Protein AF-A0A1Q5DTR6-F1 (afdb_monomer_lite)

Secondary structure (DSSP, 8-state):
-----HHHHHHHHHHHHHHHHHHHHHHHHHHHHHHHHHTTSSSSSSPPPPPHHHHHHHHHHHHHHHHHHHHHHHHHHH---TTTS-GGGTTSPPHHHHHHH-TT--

Structure (mmCIF, N/CA/C/O backbone):
data_AF-A0A1Q5DTR6-F1
#
_entry.id   AF-A0A1Q5DTR6-F1
#
loop_
_atom_site.group_PDB
_atom_site.id
_atom_site.type_symbol
_atom_site.label_atom_id
_atom_site.label_alt_id
_atom_site.label_comp_id
_atom_site.label_asym_id
_atom_site.label_entity_id
_atom_site.label_seq_id
_atom_site.pdbx_PDB_ins_code
_atom_site.Cartn_x
_atom_site.Cartn_y
_atom_site.Cartn_z
_atom_site.occupancy
_atom_site.B_iso_or_equiv
_atom_site.auth_seq_id
_atom_site.auth_comp_id
_atom_site.auth_asym_id
_atom_site.auth_atom_id
_atom_site.pdbx_PDB_model_num
ATOM 1 N N . MET A 1 1 ? 13.198 -2.283 24.056 1.00 40.59 1 MET A N 1
ATOM 2 C CA . MET A 1 1 ? 11.921 -2.835 24.553 1.00 40.59 1 MET A CA 1
ATOM 3 C C . MET A 1 1 ? 11.051 -1.646 24.938 1.00 40.59 1 MET A C 1
ATOM 5 O O . MET A 1 1 ? 11.248 -1.069 25.995 1.00 40.59 1 MET A O 1
ATOM 9 N N . VAL A 1 2 ? 10.252 -1.140 23.996 1.00 48.03 2 VAL A N 1
ATOM 10 C CA . VAL A 1 2 ? 9.498 0.113 24.172 1.00 48.03 2 VAL A CA 1
ATOM 11 C C . VAL A 1 2 ? 8.230 -0.198 24.964 1.00 48.03 2 VAL A C 1
ATOM 13 O O . VAL A 1 2 ? 7.506 -1.122 24.604 1.00 48.03 2 VAL A O 1
ATOM 16 N N . LEU A 1 3 ? 7.990 0.556 26.040 1.00 46.44 3 LEU A N 1
ATOM 17 C CA . LEU A 1 3 ? 6.788 0.519 26.877 1.00 46.44 3 LEU A CA 1
ATOM 18 C C . LEU A 1 3 ? 5.561 0.942 26.050 1.00 46.44 3 LEU A C 1
ATOM 20 O O . LEU A 1 3 ? 5.104 2.081 26.120 1.00 46.44 3 LEU A O 1
ATOM 24 N N . ALA A 1 4 ? 5.044 0.043 25.216 1.00 57.50 4 ALA A N 1
ATOM 25 C CA . ALA A 1 4 ? 3.740 0.220 24.604 1.00 57.50 4 ALA A CA 1
ATOM 26 C C . ALA A 1 4 ? 2.698 0.035 25.709 1.00 57.50 4 ALA A C 1
ATOM 28 O O . ALA A 1 4 ? 2.582 -1.039 26.295 1.00 57.50 4 ALA A O 1
ATOM 29 N N . THR A 1 5 ? 1.954 1.092 26.028 1.00 67.06 5 THR A N 1
ATOM 30 C CA . THR A 1 5 ? 0.801 0.972 26.924 1.00 67.06 5 THR A CA 1
ATOM 31 C C . THR A 1 5 ? -0.157 -0.096 26.372 1.00 67.06 5 THR A C 1
ATOM 33 O O . THR A 1 5 ? -0.235 -0.267 25.151 1.00 67.06 5 THR A O 1
ATOM 36 N N . PRO A 1 6 ? -0.921 -0.813 27.217 1.00 69.62 6 PRO A N 1
ATOM 37 C CA . PRO A 1 6 ? -1.809 -1.891 26.760 1.00 69.62 6 PRO A CA 1
ATOM 38 C C . PRO A 1 6 ? -2.799 -1.429 25.673 1.00 69.62 6 PRO A C 1
ATOM 40 O O . PRO A 1 6 ? -3.173 -2.197 24.790 1.00 69.62 6 PRO A O 1
ATOM 43 N N . ALA A 1 7 ? -3.157 -0.140 25.669 1.00 67.06 7 ALA A N 1
ATOM 44 C CA . ALA A 1 7 ? -3.969 0.482 24.627 1.00 67.06 7 ALA A CA 1
ATOM 45 C C . ALA A 1 7 ? -3.260 0.588 23.261 1.00 67.06 7 ALA A C 1
ATOM 47 O O . ALA A 1 7 ? -3.904 0.425 22.224 1.00 67.06 7 ALA A O 1
ATOM 48 N N . VAL A 1 8 ? -1.951 0.859 23.242 1.00 67.75 8 VAL A N 1
ATOM 49 C CA . VAL A 1 8 ? -1.142 0.897 22.013 1.00 67.75 8 VAL A CA 1
ATOM 50 C C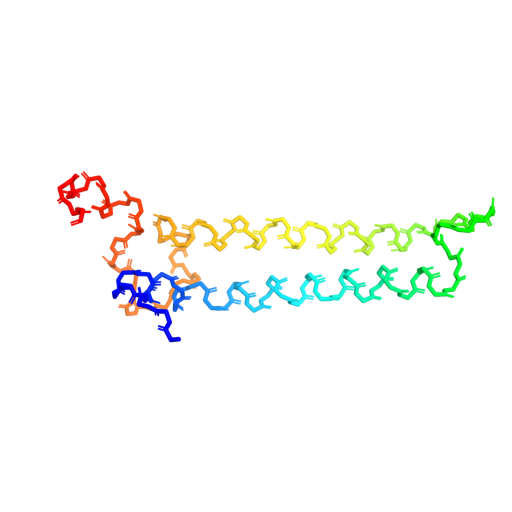 . VAL A 1 8 ? -0.951 -0.513 21.469 1.00 67.75 8 VAL A C 1
ATOM 52 O O . VAL A 1 8 ? -1.131 -0.723 20.273 1.00 67.75 8 VAL A O 1
ATOM 55 N N . GLN A 1 9 ? -0.670 -1.485 22.340 1.00 73.69 9 GLN A N 1
ATOM 56 C CA . GLN A 1 9 ? -0.521 -2.884 21.941 1.00 73.69 9 GLN A CA 1
ATOM 57 C C . GLN A 1 9 ? -1.812 -3.435 21.315 1.00 73.69 9 GLN A C 1
ATOM 59 O O . GLN A 1 9 ? -1.779 -3.944 20.197 1.00 73.69 9 GLN A O 1
ATOM 64 N N . ALA A 1 10 ? -2.963 -3.211 21.957 1.00 71.81 10 ALA A N 1
ATOM 65 C CA . ALA A 1 10 ? -4.260 -3.584 21.396 1.00 71.81 10 ALA A CA 1
ATOM 66 C C . ALA A 1 10 ? -4.561 -2.851 20.075 1.00 71.81 10 ALA A C 1
ATOM 68 O O . ALA A 1 10 ? -5.177 -3.418 19.179 1.00 71.81 10 ALA A O 1
ATOM 69 N N . GLY A 1 11 ? -4.128 -1.595 19.921 1.00 71.38 11 GLY A N 1
ATOM 70 C CA . GLY A 1 11 ? -4.260 -0.855 18.662 1.00 71.38 11 GLY A CA 1
ATOM 71 C C . GLY A 1 11 ? -3.456 -1.481 17.519 1.00 71.38 11 GLY A C 1
ATOM 72 O O . GLY A 1 11 ? -3.977 -1.625 16.412 1.00 71.38 11 GLY A O 1
ATOM 73 N N . VAL A 1 12 ? -2.217 -1.893 17.797 1.00 72.75 12 VAL A N 1
ATOM 74 C CA . VAL A 1 12 ? -1.349 -2.575 16.828 1.00 72.75 12 VAL A CA 1
ATOM 75 C C . VAL A 1 12 ? -1.926 -3.938 16.458 1.00 72.75 12 VAL A C 1
ATOM 77 O O . VAL A 1 12 ? -2.065 -4.210 15.270 1.00 72.75 12 VAL A O 1
ATOM 80 N N . GLU A 1 13 ? -2.348 -4.748 17.433 1.00 82.81 13 GLU A N 1
ATOM 81 C CA . GLU A 1 13 ? -2.948 -6.074 17.203 1.00 82.81 13 GLU A CA 1
ATOM 82 C C . GLU A 1 13 ? -4.165 -6.019 16.269 1.00 82.81 13 GLU A C 1
ATOM 84 O O . GLU A 1 13 ? -4.291 -6.840 15.360 1.00 82.81 13 GLU A O 1
ATOM 89 N N . ARG A 1 14 ? -5.025 -5.001 16.415 1.00 81.19 14 ARG A N 1
ATOM 90 C CA . ARG A 1 14 ? -6.178 -4.792 15.520 1.00 81.19 14 ARG A CA 1
ATOM 91 C C . ARG A 1 14 ? -5.773 -4.439 14.094 1.00 81.19 14 ARG A C 1
ATOM 93 O O . ARG A 1 14 ? -6.504 -4.756 13.161 1.00 81.19 14 ARG A O 1
ATOM 100 N N . ALA A 1 15 ? -4.649 -3.747 13.931 1.00 84.62 15 ALA A N 1
ATOM 101 C CA . ALA A 1 15 ? -4.181 -3.258 12.644 1.00 84.62 15 ALA A CA 1
ATOM 102 C C . ALA A 1 15 ? -3.182 -4.203 11.959 1.00 84.62 15 ALA A C 1
ATOM 104 O O . ALA A 1 15 ? -2.868 -3.954 10.800 1.00 84.62 15 ALA A O 1
ATOM 105 N N . LEU A 1 16 ? -2.709 -5.277 12.611 1.00 86.62 16 LEU A N 1
ATOM 106 C CA . LEU A 1 16 ? -1.643 -6.156 12.098 1.00 86.62 16 LEU A CA 1
ATOM 107 C C . LEU A 1 16 ? -1.891 -6.648 10.671 1.00 86.62 16 LEU A C 1
ATOM 109 O O . LEU A 1 16 ? -0.991 -6.581 9.837 1.00 86.62 16 LEU A O 1
ATOM 113 N N . LEU A 1 17 ? -3.114 -7.097 10.371 1.00 87.06 17 LEU A N 1
ATOM 114 C CA . LEU A 1 17 ? -3.466 -7.571 9.032 1.00 87.06 17 LEU A CA 1
ATOM 115 C C . LEU A 1 17 ? -3.299 -6.456 7.994 1.00 87.06 17 LEU A C 1
ATOM 117 O O . LEU A 1 17 ? -2.618 -6.635 6.988 1.00 87.06 17 LEU A O 1
ATOM 121 N N . VAL A 1 18 ? -3.879 -5.284 8.258 1.00 90.75 18 VAL A N 1
ATOM 122 C CA . VAL A 1 18 ? -3.811 -4.133 7.345 1.00 90.75 18 VAL A CA 1
ATOM 123 C C . VAL A 1 18 ? -2.384 -3.602 7.237 1.00 90.75 18 VAL A C 1
ATOM 125 O O . VAL A 1 18 ? -1.949 -3.220 6.154 1.00 90.75 18 VAL A O 1
ATOM 128 N N . LEU A 1 19 ? -1.629 -3.640 8.334 1.00 89.56 19 LEU A N 1
ATOM 129 C CA . LEU A 1 19 ? -0.229 -3.255 8.374 1.00 89.56 19 LEU A CA 1
ATOM 130 C C . LEU A 1 19 ? 0.629 -4.202 7.523 1.00 89.56 19 LEU A C 1
ATOM 132 O O . LEU A 1 19 ? 1.518 -3.733 6.820 1.00 89.56 19 LEU A O 1
ATOM 136 N N . GLY A 1 20 ? 0.348 -5.506 7.524 1.00 91.62 20 GLY A N 1
ATOM 137 C CA . GLY A 1 20 ? 1.007 -6.470 6.639 1.00 91.62 20 GLY A CA 1
ATOM 138 C C . GLY A 1 20 ? 0.756 -6.167 5.160 1.00 91.62 20 GLY A C 1
ATOM 139 O O . GLY A 1 20 ? 1.697 -6.115 4.370 1.00 91.62 20 GLY A O 1
ATOM 140 N N . VAL A 1 21 ? -0.496 -5.875 4.789 1.00 93.56 21 VAL A N 1
ATOM 141 C CA . VAL A 1 21 ? -0.850 -5.487 3.410 1.00 93.56 21 VAL A CA 1
ATOM 142 C C . VAL A 1 21 ? -0.183 -4.163 3.016 1.00 93.56 21 VAL A C 1
ATOM 144 O O . VAL A 1 21 ? 0.333 -4.037 1.906 1.00 93.56 21 VAL A O 1
ATOM 147 N N . PHE A 1 22 ? -0.121 -3.193 3.931 1.00 94.62 22 PHE A N 1
ATOM 148 C CA . PHE A 1 22 ? 0.625 -1.950 3.727 1.00 94.62 22 PHE A CA 1
ATOM 149 C C . PHE A 1 22 ? 2.109 -2.216 3.435 1.00 94.62 22 PHE A C 1
ATOM 151 O O . PHE A 1 22 ? 2.640 -1.691 2.456 1.00 94.62 22 PHE A O 1
ATOM 158 N N . HIS A 1 23 ? 2.768 -3.065 4.231 1.00 94.88 23 HIS A N 1
ATOM 159 C CA . HIS A 1 23 ? 4.177 -3.413 4.018 1.00 94.88 23 HIS A CA 1
ATOM 160 C C . HIS A 1 23 ? 4.401 -4.127 2.686 1.00 94.88 23 HIS A C 1
ATOM 162 O O . HIS A 1 23 ? 5.422 -3.893 2.047 1.00 94.88 23 HIS A O 1
ATOM 168 N N . TYR A 1 24 ? 3.449 -4.949 2.240 1.00 96.06 24 TYR A N 1
ATOM 169 C CA . TYR A 1 24 ? 3.504 -5.559 0.916 1.00 96.06 24 TYR A CA 1
ATOM 170 C C . TYR A 1 24 ? 3.512 -4.496 -0.191 1.00 96.06 24 TYR A C 1
ATOM 172 O O . TYR A 1 24 ? 4.448 -4.450 -0.988 1.00 96.06 24 TYR A O 1
ATOM 180 N N . PHE A 1 25 ? 2.525 -3.592 -0.212 1.00 96.44 25 PHE A N 1
ATOM 181 C CA . PHE A 1 25 ? 2.458 -2.536 -1.228 1.00 96.44 25 PHE A CA 1
ATOM 182 C C . PHE A 1 25 ? 3.683 -1.618 -1.193 1.00 96.44 25 PHE A C 1
ATOM 184 O O . PHE A 1 25 ? 4.267 -1.324 -2.237 1.00 96.44 25 PHE A O 1
ATOM 191 N N . LEU A 1 26 ? 4.100 -1.203 0.005 1.00 95.50 26 LEU A N 1
ATOM 192 C CA . LEU A 1 26 ? 5.265 -0.346 0.190 1.00 95.50 26 LEU A CA 1
ATOM 193 C C . LEU A 1 26 ? 6.554 -1.046 -0.259 1.00 95.50 26 LEU A C 1
ATOM 195 O O . LEU A 1 26 ? 7.354 -0.452 -0.978 1.00 95.50 26 LEU A O 1
ATOM 199 N N . GLY A 1 27 ? 6.742 -2.309 0.124 1.00 97.19 27 GLY A N 1
ATOM 200 C CA . GLY A 1 27 ? 7.913 -3.104 -0.236 1.00 97.19 27 GLY A CA 1
ATOM 201 C C . GLY A 1 27 ? 8.031 -3.305 -1.744 1.00 97.19 27 GLY A C 1
ATOM 202 O O . GLY A 1 27 ? 9.101 -3.079 -2.306 1.00 97.19 27 GLY A O 1
ATOM 203 N N . VAL A 1 28 ? 6.926 -3.642 -2.417 1.00 97.56 28 VAL A N 1
ATOM 204 C CA . VAL A 1 28 ? 6.897 -3.764 -3.883 1.00 97.56 28 VAL A CA 1
ATOM 205 C C . VAL A 1 28 ? 7.190 -2.417 -4.549 1.00 97.56 28 VAL A C 1
ATOM 207 O O . VAL A 1 28 ? 7.971 -2.371 -5.496 1.00 97.56 28 VAL A O 1
ATOM 210 N N . MET A 1 29 ? 6.636 -1.310 -4.044 1.00 95.56 29 MET A N 1
ATOM 211 C CA . MET A 1 29 ? 6.886 0.029 -4.589 1.00 95.56 29 MET A CA 1
ATOM 212 C C . MET A 1 29 ? 8.357 0.451 -4.450 1.00 95.56 29 MET A C 1
ATOM 214 O O . MET A 1 29 ? 8.948 0.945 -5.411 1.00 95.56 29 MET A O 1
ATOM 218 N N . ILE A 1 30 ? 8.970 0.215 -3.285 1.00 96.75 30 ILE A N 1
ATOM 219 C CA . ILE A 1 30 ? 10.395 0.489 -3.045 1.00 96.75 30 ILE A CA 1
ATOM 220 C C . ILE A 1 30 ? 11.267 -0.408 -3.929 1.00 96.75 30 ILE A C 1
ATOM 222 O O . ILE A 1 30 ? 12.187 0.087 -4.580 1.00 96.75 30 ILE A O 1
ATOM 226 N N . GLY A 1 31 ? 10.969 -1.708 -3.988 1.00 96.44 31 GLY A N 1
ATOM 227 C CA . GLY A 1 31 ? 11.710 -2.671 -4.802 1.00 96.44 31 GLY A CA 1
ATOM 228 C C . GLY A 1 31 ? 11.657 -2.331 -6.291 1.00 96.44 31 GLY A C 1
ATOM 229 O O . GLY A 1 31 ? 12.693 -2.300 -6.953 1.00 96.44 31 GLY A O 1
ATOM 230 N N . LEU A 1 32 ? 10.473 -1.985 -6.803 1.00 94.94 32 LEU A N 1
ATOM 231 C CA . LEU A 1 32 ? 10.292 -1.546 -8.184 1.00 94.94 32 LEU A CA 1
ATOM 232 C C . LEU A 1 32 ? 11.030 -0.231 -8.455 1.00 94.94 32 LEU A C 1
ATOM 234 O O . LEU A 1 32 ? 11.711 -0.121 -9.469 1.00 94.94 32 LEU A O 1
ATOM 238 N N . GLY A 1 33 ? 10.961 0.746 -7.547 1.00 93.31 33 GLY A N 1
ATOM 239 C CA . GLY A 1 33 ? 11.729 1.988 -7.663 1.00 93.31 33 GLY A CA 1
ATOM 240 C C . GLY A 1 33 ? 13.241 1.741 -7.706 1.00 93.31 33 GLY A C 1
ATOM 241 O O . GLY A 1 33 ? 13.943 2.319 -8.536 1.00 93.31 33 GLY A O 1
ATOM 242 N N . GLY A 1 34 ? 13.737 0.830 -6.864 1.00 94.31 34 GLY A N 1
ATOM 243 C CA . GLY A 1 34 ? 15.132 0.389 -6.862 1.00 94.31 34 GLY A CA 1
ATOM 244 C C . GLY A 1 34 ? 15.536 -0.279 -8.177 1.00 94.31 34 GLY A C 1
ATOM 245 O O . GLY A 1 34 ? 16.559 0.080 -8.756 1.00 94.31 34 GLY A O 1
ATOM 246 N N . TYR A 1 35 ? 14.702 -1.184 -8.689 1.00 93.69 35 TYR A N 1
ATOM 247 C CA . TYR A 1 35 ? 14.907 -1.828 -9.986 1.00 93.69 35 TYR A CA 1
ATOM 248 C C . TYR A 1 35 ? 14.941 -0.810 -11.134 1.00 93.69 35 TYR A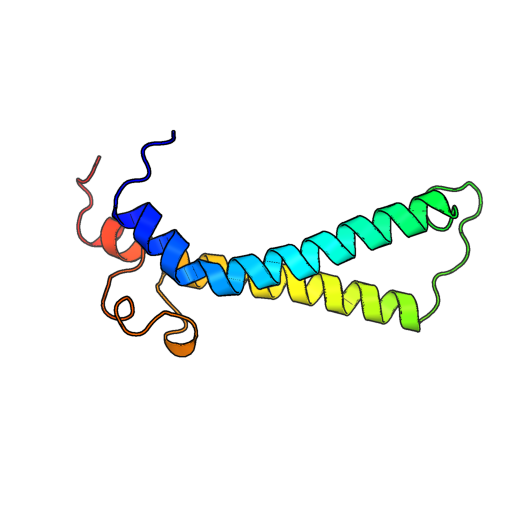 C 1
ATOM 250 O O . TYR A 1 35 ? 15.887 -0.805 -11.918 1.00 93.69 35 TYR A O 1
ATOM 258 N N . LEU A 1 36 ? 13.960 0.097 -11.204 1.00 93.56 36 LEU A N 1
ATOM 259 C CA . LEU A 1 36 ? 13.881 1.123 -12.247 1.00 93.56 36 LEU A CA 1
ATOM 260 C C . LEU A 1 36 ? 15.093 2.061 -12.219 1.00 93.56 36 LEU A C 1
ATOM 262 O O . LEU A 1 36 ? 15.606 2.439 -13.270 1.00 93.56 36 LEU A O 1
ATOM 266 N N . LYS A 1 37 ? 15.595 2.398 -11.028 1.00 91.94 37 LYS A N 1
ATOM 267 C CA . LYS A 1 37 ? 16.852 3.136 -10.885 1.00 91.94 37 LYS A CA 1
ATOM 268 C C . LYS A 1 37 ? 18.047 2.323 -11.395 1.00 91.94 37 LYS A C 1
ATOM 270 O O . LYS A 1 37 ? 18.872 2.865 -12.122 1.00 91.94 37 LYS A O 1
ATOM 275 N N . ALA A 1 38 ? 18.134 1.038 -11.047 1.00 91.56 38 ALA A N 1
ATOM 276 C CA . ALA A 1 38 ? 19.242 0.167 -1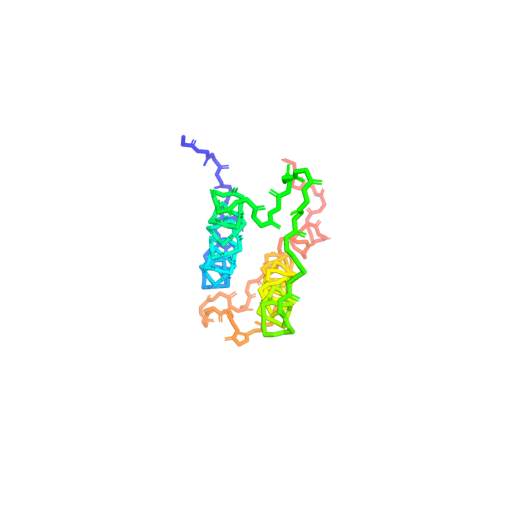1.445 1.00 91.56 38 ALA A CA 1
ATOM 277 C C . ALA A 1 38 ? 19.341 -0.022 -12.968 1.00 91.56 38 ALA A C 1
ATOM 279 O O . ALA A 1 38 ? 20.444 -0.062 -13.504 1.00 91.56 38 ALA A O 1
ATOM 280 N N . VAL A 1 39 ? 18.207 -0.072 -13.675 1.00 90.19 39 VAL A N 1
ATOM 281 C CA . VAL A 1 39 ? 18.171 -0.160 -15.148 1.00 90.19 39 VAL A CA 1
ATOM 282 C C . VAL A 1 39 ? 18.236 1.206 -15.847 1.00 90.19 39 VAL A C 1
ATOM 284 O O . VAL A 1 39 ? 18.057 1.288 -17.058 1.00 90.19 39 VAL A O 1
ATOM 287 N N . GLY A 1 40 ? 18.456 2.296 -15.101 1.00 86.88 40 GLY A N 1
ATOM 288 C CA . GLY A 1 40 ? 18.541 3.652 -15.653 1.00 86.88 40 GLY A CA 1
ATOM 289 C C . GLY A 1 40 ? 17.209 4.227 -16.150 1.00 86.88 40 GLY A C 1
ATOM 290 O O . GLY A 1 40 ? 17.199 5.259 -16.820 1.00 86.88 40 GLY A O 1
ATOM 291 N N . ALA A 1 41 ? 16.079 3.598 -15.812 1.00 87.12 41 ALA A N 1
ATOM 292 C CA . ALA A 1 41 ? 14.746 4.068 -16.186 1.00 87.12 41 ALA A CA 1
ATOM 293 C C . ALA A 1 41 ? 14.315 5.329 -15.418 1.00 87.12 41 ALA A C 1
ATOM 295 O O . ALA A 1 41 ? 13.430 6.051 -15.871 1.00 87.12 41 ALA A O 1
ATOM 296 N N . ILE A 1 42 ? 14.932 5.614 -14.266 1.00 85.44 42 ILE A N 1
ATOM 297 C CA . ILE A 1 42 ? 14.690 6.824 -13.468 1.00 85.44 42 ILE A CA 1
ATOM 298 C C . ILE A 1 42 ? 16.038 7.424 -13.051 1.00 85.44 42 ILE A C 1
ATOM 300 O O . ILE A 1 42 ? 16.901 6.713 -12.540 1.00 85.44 42 ILE A O 1
ATOM 304 N N . GLY A 1 43 ? 16.208 8.737 -13.240 1.00 79.75 43 GLY A N 1
ATOM 305 C CA . GLY A 1 43 ? 17.400 9.484 -12.809 1.00 79.75 43 GLY A CA 1
ATOM 306 C C . GLY A 1 43 ? 18.610 9.427 -13.754 1.00 79.75 43 GLY A C 1
ATOM 307 O O . GLY A 1 43 ? 19.657 9.964 -13.408 1.00 79.75 43 GLY A O 1
ATOM 308 N N . GLY A 1 44 ? 18.485 8.796 -14.928 1.00 80.81 44 GLY A N 1
ATOM 309 C CA . GLY A 1 44 ? 19.493 8.852 -15.996 1.00 80.81 44 GLY A CA 1
ATOM 310 C C . GLY A 1 44 ? 19.424 10.146 -16.820 1.00 80.81 44 GLY A C 1
ATOM 311 O O . GLY A 1 44 ? 18.454 10.892 -16.727 1.00 80.81 44 GLY A O 1
ATOM 312 N N . ALA A 1 45 ? 20.435 10.397 -17.663 1.00 80.88 45 ALA A N 1
ATOM 313 C CA . ALA A 1 45 ? 20.496 11.590 -18.522 1.00 80.88 45 ALA A CA 1
ATOM 314 C C . ALA A 1 45 ? 19.380 11.637 -19.586 1.00 80.88 45 ALA A C 1
ATOM 316 O O . ALA A 1 45 ? 18.921 12.716 -19.939 1.00 80.88 45 ALA A O 1
ATOM 317 N N . ASN A 1 46 ? 18.930 10.472 -20.066 1.00 80.62 46 ASN A N 1
ATOM 318 C CA . ASN A 1 46 ? 17.813 10.317 -21.003 1.00 80.62 46 ASN A CA 1
ATOM 319 C C . ASN A 1 46 ? 16.974 9.092 -20.603 1.00 80.62 46 ASN A C 1
ATOM 321 O O . ASN A 1 46 ? 17.168 8.009 -21.161 1.00 80.62 46 ASN A O 1
ATOM 325 N N . PRO A 1 47 ? 16.087 9.214 -19.603 1.00 81.75 47 PRO A N 1
ATOM 326 C CA . PRO A 1 47 ? 15.299 8.083 -19.149 1.00 81.75 47 PRO A CA 1
ATOM 327 C C . PRO A 1 47 ? 14.281 7.670 -20.230 1.00 81.75 47 PRO A C 1
ATOM 329 O O . PRO A 1 47 ? 13.629 8.535 -20.827 1.00 81.75 47 PRO A O 1
ATOM 332 N N . PRO A 1 48 ? 14.116 6.363 -20.498 1.00 84.81 48 PRO A N 1
ATOM 333 C CA . PRO A 1 48 ? 13.074 5.870 -21.389 1.00 84.81 48 PRO A CA 1
ATOM 334 C C . PRO A 1 48 ? 11.683 6.272 -20.883 1.00 84.81 48 PRO A C 1
ATOM 336 O O . PRO A 1 48 ? 11.424 6.319 -19.679 1.00 84.81 48 PRO A O 1
ATOM 339 N N . ARG A 1 49 ? 10.755 6.534 -21.813 1.00 86.62 49 ARG A N 1
ATOM 340 C CA . ARG A 1 49 ? 9.358 6.811 -21.454 1.00 86.62 49 ARG A CA 1
ATOM 341 C C . ARG A 1 49 ? 8.738 5.562 -20.815 1.00 86.62 49 ARG A C 1
ATOM 343 O O . ARG A 1 49 ? 8.828 4.487 -21.412 1.00 86.62 49 ARG A O 1
ATOM 350 N N . PRO A 1 50 ? 8.090 5.680 -19.643 1.00 86.81 50 PRO A N 1
ATOM 351 C CA . PRO A 1 50 ? 7.443 4.541 -19.015 1.00 86.81 50 PRO A CA 1
ATOM 352 C C . PRO A 1 50 ? 6.279 4.053 -19.882 1.00 86.81 50 PRO A C 1
ATOM 354 O O . PRO A 1 50 ? 5.525 4.849 -20.446 1.00 86.81 50 PRO A O 1
ATOM 357 N N . SER A 1 51 ? 6.122 2.733 -19.982 1.00 92.31 51 SER A N 1
ATOM 358 C CA . SER A 1 51 ? 4.968 2.140 -20.654 1.00 92.31 51 SER A CA 1
ATOM 359 C C . SER A 1 51 ? 3.684 2.419 -19.866 1.00 92.31 51 SER A C 1
ATOM 361 O O . SER A 1 51 ? 3.709 2.552 -18.641 1.00 92.31 51 SER A O 1
ATOM 363 N N . VAL A 1 52 ? 2.536 2.452 -20.551 1.00 94.56 52 VAL A N 1
ATOM 364 C CA . VAL A 1 52 ? 1.223 2.634 -19.901 1.00 94.56 52 VAL A CA 1
ATOM 365 C C . VAL A 1 52 ? 0.988 1.569 -18.826 1.00 94.56 52 VAL A C 1
ATOM 367 O O . VAL A 1 52 ? 0.530 1.891 -17.734 1.00 94.56 52 VAL A O 1
ATOM 370 N N . ALA A 1 53 ? 1.376 0.318 -19.092 1.00 94.38 53 ALA A N 1
ATOM 371 C CA . ALA A 1 53 ? 1.276 -0.769 -18.122 1.00 94.38 53 ALA A CA 1
ATOM 372 C C . ALA A 1 53 ? 2.078 -0.481 -16.840 1.00 94.38 53 ALA A C 1
ATOM 374 O O . ALA A 1 53 ? 1.557 -0.660 -15.741 1.00 94.38 53 ALA A O 1
ATOM 375 N N . LEU A 1 54 ? 3.312 0.024 -16.965 1.00 92.75 54 LEU A N 1
ATOM 376 C CA . LEU A 1 54 ? 4.137 0.386 -15.811 1.00 92.75 54 LEU A CA 1
ATOM 377 C C . LEU A 1 54 ? 3.505 1.527 -15.003 1.00 92.75 54 LEU A C 1
ATOM 379 O O . LEU A 1 54 ? 3.482 1.469 -13.776 1.00 92.75 54 LEU A O 1
ATOM 383 N N . VAL A 1 55 ? 2.954 2.538 -15.680 1.00 93.56 55 VAL A N 1
ATOM 384 C CA . VAL A 1 55 ? 2.249 3.651 -15.023 1.00 93.56 55 VAL A CA 1
ATOM 385 C C . VAL A 1 55 ? 1.033 3.146 -14.246 1.00 93.56 55 VAL A C 1
ATOM 387 O O . VAL A 1 55 ? 0.854 3.516 -13.088 1.00 93.56 55 VAL A O 1
ATOM 390 N N . VAL A 1 56 ? 0.226 2.264 -14.841 1.00 96.75 56 VAL A N 1
ATOM 391 C CA . VAL A 1 56 ? -0.941 1.667 -14.174 1.00 96.75 56 VAL A CA 1
ATOM 392 C C . VAL A 1 56 ? -0.519 0.866 -12.940 1.00 96.75 56 VAL A C 1
ATOM 394 O O . VAL A 1 56 ? -1.122 1.027 -11.882 1.00 96.75 56 VAL A O 1
ATOM 397 N N . VAL A 1 57 ? 0.543 0.059 -13.031 1.00 95.62 57 VAL A N 1
ATOM 398 C CA . VAL A 1 57 ? 1.079 -0.687 -11.880 1.00 95.62 57 VAL A CA 1
ATOM 399 C C . VAL A 1 57 ? 1.525 0.261 -10.766 1.00 95.62 57 VAL A C 1
ATOM 401 O O . VAL A 1 57 ? 1.150 0.060 -9.613 1.00 95.62 57 VAL A O 1
ATOM 404 N N . LEU A 1 58 ? 2.269 1.323 -11.091 1.00 94.44 58 LEU A N 1
ATOM 405 C CA . LEU A 1 58 ? 2.706 2.318 -10.105 1.00 94.44 58 LEU A CA 1
ATOM 406 C C . LEU A 1 58 ? 1.522 3.020 -9.430 1.00 94.44 58 LEU A C 1
ATOM 408 O O . LEU A 1 58 ? 1.545 3.214 -8.216 1.00 94.44 58 LEU A O 1
ATOM 412 N N . LEU A 1 59 ? 0.472 3.352 -10.185 1.00 96.69 59 LEU A N 1
ATOM 413 C CA . LEU A 1 59 ? -0.752 3.935 -9.635 1.00 96.69 59 LEU A CA 1
ATOM 414 C C . LEU A 1 59 ? -1.473 2.965 -8.694 1.00 96.69 59 LEU A C 1
ATOM 416 O O . LEU A 1 59 ? -1.890 3.379 -7.616 1.00 96.69 59 LEU A O 1
ATOM 420 N N . ILE A 1 60 ? -1.582 1.683 -9.052 1.00 97.31 60 ILE A N 1
ATOM 421 C CA . ILE A 1 60 ? -2.188 0.658 -8.187 1.00 97.31 60 ILE A CA 1
ATOM 422 C C . ILE A 1 60 ? -1.394 0.514 -6.887 1.00 97.31 60 ILE A C 1
ATOM 424 O O . ILE A 1 60 ? -1.990 0.494 -5.811 1.00 97.31 60 ILE A O 1
ATOM 428 N N . LEU A 1 61 ? -0.062 0.453 -6.968 1.00 96.56 61 LEU A N 1
ATOM 429 C CA . LEU A 1 61 ? 0.797 0.377 -5.786 1.00 96.56 61 LEU A CA 1
ATOM 430 C C . LEU A 1 61 ? 0.630 1.617 -4.902 1.00 96.56 61 LEU A C 1
ATOM 432 O O . LEU A 1 61 ? 0.447 1.480 -3.694 1.00 96.56 61 LEU A O 1
ATOM 436 N N . LEU A 1 62 ? 0.618 2.813 -5.497 1.00 96.19 62 LEU A N 1
ATOM 437 C CA . LEU A 1 62 ? 0.429 4.069 -4.774 1.00 96.19 62 LEU A CA 1
ATOM 438 C C . LEU A 1 62 ? -0.934 4.121 -4.072 1.00 96.19 62 LEU A C 1
ATOM 440 O O . LEU A 1 62 ? -1.007 4.423 -2.881 1.00 96.19 62 LEU A O 1
ATOM 444 N N . VAL A 1 63 ? -2.012 3.789 -4.786 1.00 97.69 63 VAL A N 1
ATOM 445 C CA . VAL A 1 63 ? -3.363 3.712 -4.214 1.00 97.69 63 VAL A CA 1
ATOM 446 C C . VAL A 1 63 ? -3.409 2.665 -3.103 1.00 97.69 63 VAL A C 1
ATOM 448 O O . VAL A 1 63 ? -3.977 2.933 -2.045 1.00 97.69 63 VAL A O 1
ATOM 451 N N . GLY A 1 64 ? -2.771 1.508 -3.285 1.00 95.81 64 GLY A N 1
ATOM 452 C CA . GLY A 1 64 ? -2.646 0.470 -2.262 1.00 95.81 64 GLY A CA 1
ATOM 453 C C . GLY A 1 64 ? -1.971 0.985 -0.991 1.00 95.81 64 GLY A C 1
ATOM 454 O O . GLY A 1 64 ? -2.530 0.848 0.097 1.00 95.81 64 GLY A O 1
ATOM 455 N N . VAL A 1 65 ? -0.824 1.661 -1.111 1.00 96.12 65 VAL A N 1
ATOM 456 C CA . VAL A 1 65 ? -0.121 2.280 0.026 1.00 96.12 65 VAL A CA 1
ATOM 457 C C . VAL A 1 65 ? -1.019 3.293 0.736 1.00 96.12 65 VAL A C 1
ATOM 459 O O . VAL A 1 65 ? -1.202 3.204 1.950 1.00 96.12 65 VAL A O 1
ATOM 462 N N . VAL A 1 66 ? -1.614 4.236 0.003 1.00 96.81 66 VAL A N 1
ATOM 463 C CA . VAL A 1 66 ? -2.439 5.304 0.590 1.00 96.81 66 VAL A CA 1
ATOM 464 C C . VAL A 1 66 ? -3.668 4.730 1.296 1.00 96.81 66 VAL A C 1
ATOM 466 O O . VAL A 1 66 ? -3.934 5.061 2.452 1.00 96.81 66 VAL A O 1
ATOM 469 N N . THR A 1 67 ? -4.402 3.838 0.630 1.00 95.62 67 THR A N 1
ATOM 470 C CA . THR A 1 67 ? -5.647 3.269 1.166 1.00 95.62 67 THR A CA 1
ATOM 471 C C . THR A 1 67 ? -5.395 2.380 2.379 1.00 95.62 67 THR A C 1
ATOM 473 O O . THR A 1 67 ? -6.112 2.493 3.378 1.00 95.62 67 THR A O 1
ATOM 476 N N . THR A 1 68 ? -4.355 1.542 2.351 1.00 93.75 68 THR A N 1
ATOM 477 C CA . THR A 1 68 ? -3.993 0.705 3.504 1.00 93.75 68 THR A CA 1
ATOM 478 C C . THR A 1 68 ? -3.442 1.519 4.670 1.00 93.75 68 THR A C 1
ATOM 480 O O . THR A 1 68 ? -3.828 1.254 5.808 1.00 93.75 68 THR A O 1
ATOM 483 N N . SER A 1 69 ? -2.646 2.565 4.416 1.00 92.62 69 SER A N 1
ATOM 484 C CA . SER A 1 69 ? -2.183 3.492 5.464 1.00 92.62 69 SER A CA 1
ATOM 485 C C . SER A 1 69 ? -3.359 4.164 6.160 1.00 92.62 69 SER A C 1
ATOM 487 O O . SER A 1 69 ? -3.460 4.153 7.386 1.00 92.62 69 SER A O 1
ATOM 489 N N . TRP A 1 70 ? -4.290 4.711 5.373 1.00 9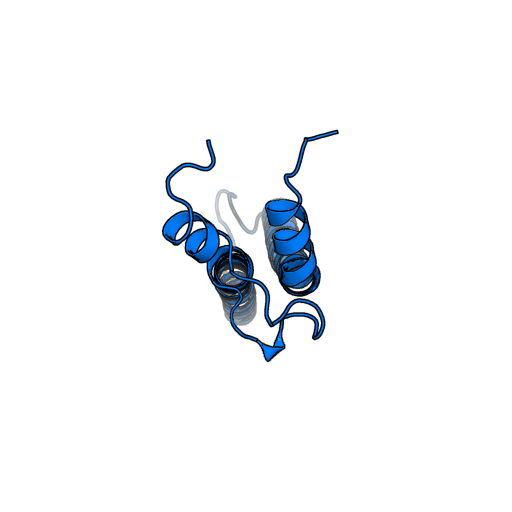3.38 70 TRP A N 1
ATOM 490 C CA . TRP A 1 70 ? -5.476 5.371 5.905 1.00 93.38 70 TRP A CA 1
ATOM 491 C C . TRP A 1 70 ? -6.345 4.406 6.712 1.00 93.38 70 TRP A C 1
ATOM 493 O O . TRP A 1 70 ? -6.823 4.742 7.795 1.00 93.38 70 TRP A O 1
ATOM 503 N N . THR A 1 71 ? -6.503 3.178 6.220 1.00 90.75 71 THR A N 1
ATOM 504 C CA . THR A 1 71 ? -7.263 2.131 6.910 1.00 90.75 71 THR A CA 1
ATOM 505 C C . THR A 1 71 ? -6.598 1.731 8.227 1.00 90.75 71 THR A C 1
ATOM 507 O O . THR A 1 71 ? -7.286 1.607 9.238 1.00 90.75 71 THR A O 1
ATOM 510 N N . ALA A 1 72 ? -5.270 1.592 8.262 1.00 88.44 72 ALA A N 1
ATOM 511 C CA . ALA A 1 72 ? -4.535 1.306 9.491 1.00 88.44 72 ALA A CA 1
ATOM 512 C C . ALA A 1 72 ? -4.712 2.431 10.524 1.00 88.44 72 ALA A C 1
ATOM 514 O O . ALA A 1 72 ? -5.034 2.158 11.682 1.00 88.44 72 ALA A O 1
ATOM 515 N N . ILE A 1 73 ? -4.600 3.694 10.098 1.00 87.81 73 ILE A N 1
ATOM 516 C CA . ILE A 1 73 ? -4.860 4.861 10.955 1.00 87.81 73 ILE A CA 1
ATOM 517 C C . ILE A 1 73 ? -6.302 4.828 11.476 1.00 87.81 73 ILE A C 1
ATOM 519 O O . ILE A 1 73 ? -6.530 5.014 12.671 1.00 87.81 73 ILE A O 1
ATOM 523 N N . ALA A 1 74 ? -7.281 4.534 10.618 1.00 87.56 74 ALA A N 1
ATOM 524 C CA . ALA A 1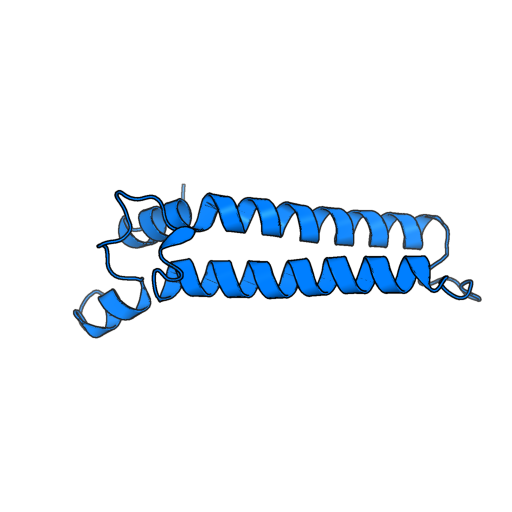 74 ? -8.683 4.456 11.014 1.00 87.56 74 ALA A CA 1
ATOM 525 C C . ALA A 1 74 ? -8.943 3.353 12.058 1.00 87.56 74 ALA A C 1
ATOM 527 O O . ALA A 1 74 ? -9.685 3.573 13.022 1.00 87.56 74 ALA A O 1
ATOM 528 N N . ILE A 1 75 ? -8.288 2.197 11.921 1.00 86.56 75 ILE A N 1
ATOM 529 C CA . ILE A 1 75 ? -8.388 1.094 12.882 1.00 86.56 75 ILE A CA 1
ATOM 530 C C . ILE A 1 75 ? -7.768 1.497 14.221 1.00 86.56 75 ILE A C 1
ATOM 532 O O . ILE A 1 75 ? -8.414 1.356 15.260 1.00 86.56 75 ILE A O 1
ATOM 536 N N . VAL A 1 76 ? -6.559 2.058 14.214 1.00 83.81 76 VAL A N 1
ATOM 537 C CA . VAL A 1 76 ? -5.862 2.453 15.446 1.00 83.81 76 VAL A CA 1
ATOM 538 C C . VAL A 1 76 ? -6.604 3.585 16.166 1.00 83.81 76 VAL A C 1
ATOM 540 O O . VAL A 1 76 ? -6.832 3.518 17.377 1.00 83.81 76 VAL A O 1
ATOM 543 N N . CYS A 1 77 ? -7.016 4.627 15.442 1.00 82.19 77 CYS A N 1
ATOM 544 C CA . CYS A 1 77 ? -7.636 5.815 16.030 1.00 82.19 77 CYS A CA 1
ATOM 545 C C . CYS A 1 77 ? -9.098 5.595 16.430 1.00 82.19 77 CYS A C 1
ATOM 547 O O . CYS A 1 77 ? -9.512 6.054 17.500 1.00 82.19 77 CYS A O 1
ATOM 549 N N . PHE A 1 78 ? -9.873 4.892 15.599 1.00 84.25 78 PHE A N 1
ATOM 550 C CA . PHE A 1 78 ? -11.335 4.829 15.712 1.00 84.25 78 PHE A CA 1
ATOM 551 C C . PHE A 1 78 ? -11.901 3.413 15.861 1.00 84.25 78 PHE A C 1
ATOM 553 O O . PHE A 1 78 ? -13.110 3.271 16.037 1.00 84.25 78 PHE A O 1
ATOM 560 N N . ASN A 1 79 ? -11.069 2.370 15.811 1.00 84.00 79 ASN A N 1
ATOM 561 C CA . ASN A 1 79 ? -11.504 0.972 15.790 1.00 84.00 79 ASN A CA 1
ATOM 562 C C . ASN A 1 79 ? -12.493 0.656 14.646 1.00 84.00 79 ASN A C 1
ATOM 564 O O . ASN A 1 79 ? -13.502 -0.035 14.826 1.00 84.00 79 ASN A O 1
ATOM 568 N N . ARG A 1 80 ? -12.248 1.227 13.459 1.00 82.69 80 ARG A N 1
ATOM 569 C CA . ARG A 1 80 ? -13.087 1.062 12.262 1.00 82.69 80 ARG A CA 1
ATOM 570 C C . ARG A 1 80 ? -12.222 0.827 11.015 1.00 82.69 80 ARG A C 1
ATOM 572 O O . ARG A 1 80 ? -11.164 1.438 10.921 1.00 82.69 80 ARG A O 1
ATOM 579 N N . PRO A 1 81 ? -12.688 0.018 10.043 1.00 80.94 81 PRO A N 1
ATOM 580 C CA . PRO A 1 81 ? -13.992 -0.652 9.992 1.00 80.94 81 PRO A CA 1
ATOM 581 C C . PRO A 1 81 ? -14.023 -1.989 10.761 1.00 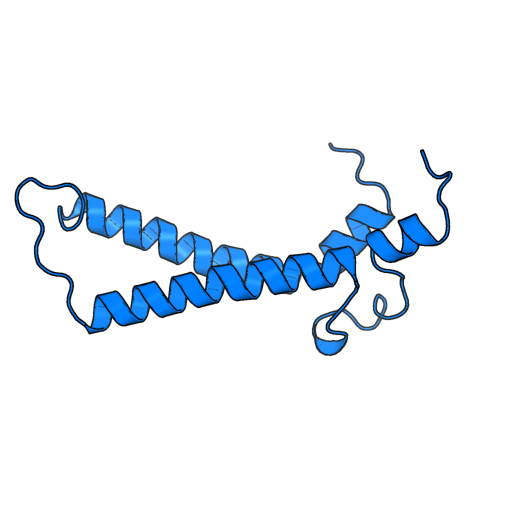80.94 81 PRO A C 1
ATOM 583 O O . PRO A 1 81 ? -13.059 -2.745 10.763 1.00 80.94 81 PRO A O 1
ATOM 586 N N . ARG A 1 82 ? -15.163 -2.316 11.395 1.00 80.44 82 ARG A N 1
ATOM 587 C CA . ARG A 1 82 ? -15.288 -3.463 12.329 1.00 80.44 82 ARG A CA 1
ATOM 588 C C . ARG A 1 82 ? -15.037 -4.836 11.697 1.00 80.44 82 ARG A C 1
ATOM 590 O O . ARG A 1 82 ? -14.712 -5.768 12.422 1.00 80.44 82 ARG A O 1
ATOM 597 N N . PHE A 1 83 ? -15.194 -4.976 10.380 1.00 82.62 83 PHE A N 1
ATOM 598 C CA . PHE A 1 83 ? -14.966 -6.254 9.701 1.00 82.62 83 PHE A CA 1
ATOM 599 C C . PHE A 1 83 ? -13.477 -6.618 9.607 1.00 82.62 83 PHE A C 1
ATOM 601 O O . PHE A 1 83 ? -13.157 -7.800 9.639 1.00 82.62 83 PHE A O 1
ATOM 608 N N . LEU A 1 84 ? -12.580 -5.623 9.563 1.00 79.88 84 LEU A N 1
ATOM 609 C CA . LEU A 1 84 ? -11.121 -5.824 9.558 1.00 79.88 84 LEU A CA 1
ATOM 610 C C . LEU A 1 84 ? -10.534 -5.999 10.961 1.00 79.88 84 LEU A C 1
ATOM 612 O O . LEU A 1 84 ? -9.370 -6.355 11.101 1.00 79.88 84 LEU A O 1
ATOM 616 N N . VAL A 1 85 ? -11.330 -5.739 11.998 1.00 81.00 85 VAL A N 1
ATOM 617 C CA . VAL A 1 85 ? -10.910 -5.848 13.394 1.00 81.00 85 VAL A CA 1
ATOM 618 C C . VAL A 1 85 ? -11.235 -7.257 13.912 1.00 81.00 85 VAL A C 1
ATOM 620 O O . VAL A 1 85 ? -12.382 -7.706 13.744 1.00 81.00 85 VAL A O 1
ATOM 623 N N . PRO A 1 86 ? -10.280 -7.946 14.574 1.00 81.06 86 PRO A N 1
ATOM 624 C CA . PRO A 1 86 ? -10.516 -9.245 15.199 1.00 81.06 86 PRO A CA 1
ATOM 625 C C . PRO A 1 86 ? -11.746 -9.229 16.125 1.00 81.06 86 PRO A C 1
ATOM 627 O O . PRO A 1 86 ? -11.914 -8.260 16.870 1.00 81.06 86 PRO A O 1
ATOM 630 N N . PRO A 1 87 ? -12.604 -10.274 16.126 1.00 83.06 87 PRO A N 1
ATOM 631 C CA . PRO A 1 87 ? -13.888 -10.257 16.836 1.00 83.06 87 PRO A CA 1
ATOM 632 C C . PRO A 1 87 ? -13.797 -9.865 18.315 1.00 83.06 87 PRO A C 1
ATOM 634 O O . PRO A 1 87 ? -14.596 -9.058 18.777 1.00 83.06 87 PRO A O 1
ATOM 637 N N . HIS A 1 88 ? -12.777 -10.357 19.022 1.00 80.88 88 HIS A N 1
ATOM 638 C CA . HIS A 1 88 ? -12.552 -10.115 20.451 1.00 80.88 88 HIS A CA 1
ATOM 639 C C . HIS A 1 88 ? -12.056 -8.690 20.784 1.00 80.88 88 HIS A C 1
ATOM 641 O O . HIS A 1 88 ? -11.981 -8.325 21.953 1.00 80.88 88 HIS A O 1
ATOM 647 N N . LEU A 1 89 ? -11.738 -7.865 19.776 1.00 78.44 89 LEU A N 1
ATOM 648 C CA . LEU A 1 89 ? -11.249 -6.486 19.937 1.00 78.44 89 LEU A CA 1
ATOM 649 C C . LEU A 1 89 ? -12.226 -5.426 19.392 1.00 78.44 89 LEU A C 1
ATOM 651 O O . LEU A 1 89 ? -11.937 -4.227 19.448 1.00 78.44 89 LEU A O 1
ATOM 655 N N . ARG A 1 90 ? -13.390 -5.833 18.863 1.00 81.00 90 ARG A N 1
ATOM 656 C CA . ARG A 1 90 ? -14.366 -4.930 18.215 1.00 81.00 90 ARG A CA 1
ATOM 657 C C . ARG A 1 90 ? -15.058 -3.964 19.171 1.00 81.00 90 ARG A C 1
ATOM 659 O O . ARG A 1 90 ? -15.410 -2.858 18.757 1.00 81.00 90 ARG A O 1
ATOM 666 N N . ASP A 1 91 ? -15.232 -4.366 20.424 1.00 78.69 91 ASP A N 1
ATOM 667 C CA . ASP A 1 91 ? -15.959 -3.581 21.430 1.00 78.69 91 ASP A CA 1
ATOM 668 C C . ASP A 1 91 ? -15.058 -2.614 22.199 1.00 78.69 91 ASP A C 1
ATOM 670 O O . ASP A 1 91 ? -15.526 -1.760 22.953 1.00 78.69 91 ASP A O 1
ATOM 674 N N . GLN A 1 92 ? -13.747 -2.698 21.975 1.00 77.69 92 GLN A N 1
ATOM 675 C CA . GLN A 1 92 ? -12.804 -1.815 22.629 1.00 77.69 92 GLN A CA 1
ATOM 676 C C . GLN A 1 92 ? -12.790 -0.424 21.960 1.00 77.69 92 GLN A C 1
ATOM 678 O O . GLN A 1 92 ? -12.848 -0.311 20.731 1.00 77.69 92 GLN A O 1
ATOM 683 N N . PRO A 1 93 ? -12.666 0.665 22.735 1.00 71.12 93 PRO A N 1
ATOM 684 C CA . PRO A 1 93 ? -12.505 2.003 22.178 1.00 71.12 93 PRO A CA 1
ATOM 685 C C . PRO A 1 93 ? -11.226 2.107 21.323 1.00 71.12 93 PRO A C 1
ATOM 687 O O . PRO A 1 93 ? -10.220 1.435 21.572 1.00 71.12 93 PRO A O 1
ATOM 690 N N . GLY A 1 94 ? -11.270 2.929 20.271 1.00 75.88 94 GLY A N 1
ATOM 691 C CA . GLY A 1 94 ? -10.073 3.365 19.542 1.00 75.88 94 GLY A CA 1
ATOM 692 C C . GLY A 1 94 ? -9.272 4.378 20.366 1.00 75.88 94 GLY A C 1
ATOM 693 O O . GLY A 1 94 ? -9.830 5.022 21.262 1.00 75.88 94 GLY A O 1
ATOM 694 N N . THR A 1 95 ? -7.986 4.556 20.062 1.00 74.50 95 THR A N 1
ATOM 695 C CA . THR A 1 95 ? -7.069 5.375 20.882 1.00 74.50 95 THR A CA 1
ATOM 696 C C . THR A 1 95 ? -7.561 6.813 21.089 1.00 74.50 95 THR A C 1
ATOM 698 O O . THR A 1 95 ? -7.485 7.342 22.201 1.00 74.50 95 THR A O 1
ATOM 701 N N . MET A 1 96 ? -8.167 7.436 20.070 1.00 71.00 96 MET A N 1
ATOM 702 C CA . MET A 1 96 ? -8.736 8.786 20.191 1.00 71.00 96 MET A CA 1
ATOM 703 C C . MET A 1 96 ? -10.035 8.825 21.005 1.00 71.00 96 MET A C 1
ATOM 705 O O . MET A 1 96 ? -10.321 9.828 21.660 1.00 71.00 96 MET A O 1
ATOM 709 N N . SER A 1 97 ? -10.820 7.745 21.002 1.00 69.50 97 SER A N 1
ATOM 710 C CA . SER A 1 97 ? -12.049 7.667 21.801 1.00 69.50 97 SER A CA 1
ATOM 711 C C . SER A 1 97 ? -11.758 7.473 23.293 1.00 69.50 97 SER A C 1
ATOM 713 O O . SER A 1 97 ? -12.432 8.080 24.123 1.00 69.50 97 SER A O 1
ATOM 715 N N . THR A 1 98 ? -10.699 6.733 23.637 1.00 63.91 98 THR A N 1
ATOM 716 C CA . THR A 1 98 ? -10.207 6.614 25.019 1.00 63.91 98 THR A CA 1
ATOM 717 C C . THR A 1 98 ? -9.715 7.965 25.540 1.00 63.91 98 THR A C 1
ATOM 719 O O . THR A 1 98 ? -10.101 8.376 26.631 1.00 63.91 98 THR A O 1
ATOM 722 N N . ARG A 1 99 ? -8.960 8.717 24.722 1.00 60.41 99 ARG A N 1
ATOM 723 C CA . ARG A 1 99 ? -8.459 10.058 25.076 1.00 60.41 99 ARG A CA 1
ATOM 724 C C . ARG A 1 99 ? -9.576 11.076 25.338 1.00 60.41 99 ARG A C 1
ATOM 726 O O . ARG A 1 99 ? -9.427 11.932 26.200 1.00 60.41 99 ARG A O 1
ATOM 733 N N . ARG A 1 100 ? -10.701 10.988 24.616 1.00 60.44 100 ARG A N 1
ATOM 734 C CA . ARG A 1 100 ? -11.873 11.852 24.863 1.00 60.44 100 ARG A CA 1
ATOM 735 C C . ARG A 1 100 ? -12.631 11.486 26.141 1.00 60.44 100 ARG A C 1
ATOM 737 O O . ARG A 1 100 ? -13.218 12.372 26.747 1.00 60.44 100 ARG A O 1
ATOM 744 N N . ARG A 1 101 ? -12.643 10.208 26.538 1.00 60.19 101 ARG A N 1
ATOM 745 C CA . ARG A 1 101 ? -13.347 9.740 27.747 1.00 60.19 101 ARG A CA 1
ATOM 746 C C . ARG A 1 101 ? -12.543 9.946 29.033 1.00 60.19 101 ARG A C 1
ATOM 748 O O . ARG A 1 101 ? -13.146 10.168 30.072 1.00 60.19 101 ARG A O 1
ATOM 755 N N . HIS A 1 102 ? -11.212 9.934 28.955 1.00 58.00 102 HIS A N 1
ATOM 756 C CA . HIS A 1 102 ? -10.321 10.252 30.075 1.00 58.00 102 HIS A CA 1
ATOM 757 C C . HIS A 1 102 ? -9.295 11.325 29.670 1.00 58.00 102 HIS A C 1
ATOM 759 O O . HIS A 1 102 ? -8.187 10.986 29.250 1.00 58.00 102 HIS A O 1
ATOM 765 N N . PRO A 1 103 ? -9.631 12.623 29.810 1.00 55.78 103 PRO A N 1
ATOM 766 C CA . PRO A 1 103 ? -8.713 13.728 29.511 1.00 55.78 103 PRO A CA 1
ATOM 767 C C . PRO A 1 103 ? -7.455 13.748 30.398 1.00 55.78 103 PRO A C 1
ATOM 769 O O . PRO A 1 103 ? -6.461 14.375 30.042 1.00 55.78 103 PRO A O 1
ATOM 772 N N . THR A 1 104 ? -7.506 13.078 31.553 1.00 53.19 104 THR A N 1
ATOM 773 C CA . THR A 1 104 ? -6.502 13.111 32.628 1.00 53.19 104 THR A CA 1
ATOM 774 C C . THR A 1 104 ? -5.498 11.958 32.623 1.00 53.19 104 THR A C 1
ATOM 776 O O . THR A 1 104 ? -4.635 11.933 33.494 1.00 53.19 104 THR A O 1
ATOM 779 N N . ALA A 1 105 ? -5.548 11.030 31.661 1.00 47.72 105 ALA A N 1
ATOM 780 C CA . ALA A 1 105 ? -4.515 10.001 31.520 1.00 47.72 105 ALA A CA 1
ATOM 781 C C . ALA A 1 105 ? -3.248 10.613 30.887 1.00 47.72 105 ALA A C 1
ATOM 783 O O . ALA A 1 105 ? -3.026 10.503 29.679 1.00 47.72 105 ALA A O 1
ATOM 784 N N . ARG A 1 106 ? -2.482 11.345 31.701 1.00 42.53 106 ARG A N 1
ATOM 785 C CA . ARG A 1 106 ? -1.069 11.656 31.463 1.00 42.53 106 ARG A CA 1
ATOM 786 C C . ARG A 1 106 ? -0.209 10.598 32.131 1.00 42.53 106 ARG A C 1
ATOM 788 O O . ARG A 1 106 ? -0.564 10.211 33.264 1.00 42.53 106 ARG A O 1
#

Sequence (106 aa):
MVLATPAVQAGVERALLVLGVFHYFLGVMIGLGGYLKAVGAIGGANPPRPSVALVVVLLILLVGVVTTSWTAIAIVCFNRPRFLVPPHLRDQPGTMSTRRRHPTAR

Foldseek 3Di:
DDPQDPLNVLLCLQLVVLVVQLCVLVVVLVVVVVVCVVVVCPPHPDHDDDDPVRVVSNVVSVCSNVVSVVQSCCCQAAVPDQVSGDPVSSPPGHPVRVCVVCVPPD

Radius of gyration: 19.03 Å; chains: 1; bounding box: 36×24×54 Å

pLDDT: mean 82.63, std 13.81, range [40.59, 97.69]